Protein AF-A0A968MV66-F1 (afdb_monomer)

Foldseek 3Di:
DVQCVVVVFDWPDWDDDPPDIDTDGPPVCVVVSVVSVCVVPD

pLDDT: mean 85.66, std 12.58, range [44.59, 95.62]

Structure (mmCIF, N/CA/C/O backbone):
data_AF-A0A968MV66-F1
#
_entry.id   AF-A0A968MV66-F1
#
loop_
_atom_site.group_PDB
_atom_site.id
_atom_site.type_symbol
_atom_site.label_atom_id
_atom_site.label_alt_id
_atom_site.label_comp_id
_atom_site.label_asym_id
_atom_site.label_entity_id
_atom_site.label_seq_id
_atom_site.pdbx_PDB_ins_code
_atom_site.Cartn_x
_atom_site.Cartn_y
_atom_site.Cartn_z
_atom_site.occupancy
_atom_site.B_iso_or_equiv
_atom_site.auth_seq_id
_atom_site.auth_comp_id
_atom_site.auth_asym_id
_atom_site.auth_atom_id
_atom_site.pdbx_PDB_model_num
ATOM 1 N N . PHE A 1 1 ? 1.865 6.522 1.605 1.00 64.44 1 PHE A N 1
ATOM 2 C CA . PHE A 1 1 ? 2.208 5.304 2.379 1.00 64.44 1 PHE A CA 1
ATOM 3 C C . PHE A 1 1 ? 1.672 5.300 3.802 1.00 64.44 1 PHE A C 1
ATOM 5 O O . PHE A 1 1 ? 0.873 4.42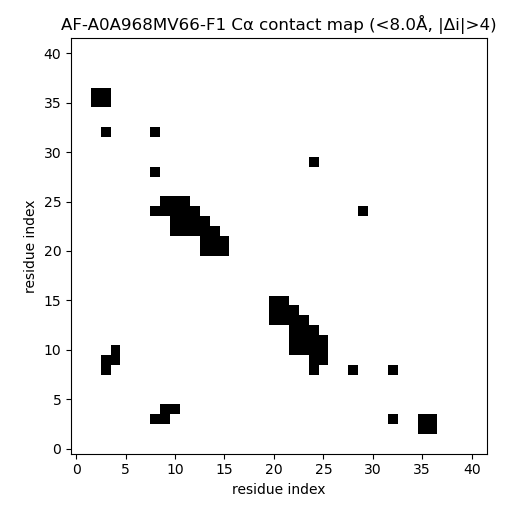3 4.095 1.00 64.44 1 PHE A O 1
ATOM 12 N N . LYS A 1 2 ? 2.058 6.248 4.678 1.00 68.06 2 LYS A N 1
ATOM 13 C CA . LYS A 1 2 ? 1.613 6.243 6.090 1.00 68.06 2 LYS A CA 1
ATOM 14 C C . LYS A 1 2 ? 0.088 6.188 6.248 1.00 68.06 2 LYS A C 1
ATOM 16 O O . LYS A 1 2 ? -0.396 5.394 7.036 1.00 68.06 2 LYS A O 1
ATOM 21 N N . GLN A 1 3 ? -0.653 6.938 5.435 1.00 74.00 3 GLN A N 1
ATOM 22 C CA . GLN A 1 3 ? -2.121 6.952 5.481 1.00 74.00 3 GLN A CA 1
ATOM 23 C C . GLN A 1 3 ? -2.758 5.611 5.083 1.00 74.00 3 GLN A C 1
ATOM 25 O O . GLN A 1 3 ? -3.659 5.152 5.764 1.00 74.00 3 GLN A O 1
ATOM 30 N N . ILE A 1 4 ? -2.249 4.932 4.047 1.00 82.31 4 ILE A N 1
ATOM 31 C CA . ILE A 1 4 ? -2.757 3.609 3.629 1.00 82.31 4 ILE A CA 1
ATOM 32 C C . ILE A 1 4 ? -2.533 2.568 4.740 1.00 82.31 4 ILE A C 1
ATOM 34 O O . ILE A 1 4 ? -3.437 1.807 5.074 1.00 82.31 4 ILE A O 1
ATOM 38 N N . ALA A 1 5 ? -1.346 2.576 5.357 1.00 78.44 5 ALA A N 1
ATOM 39 C CA . ALA A 1 5 ? -1.019 1.659 6.447 1.00 78.44 5 ALA A CA 1
ATOM 40 C C . ALA A 1 5 ? -1.826 1.943 7.729 1.00 78.44 5 ALA A C 1
ATOM 42 O O . ALA A 1 5 ? -2.231 1.008 8.414 1.00 78.44 5 ALA A O 1
ATOM 43 N N . TRP A 1 6 ? -2.092 3.215 8.049 1.00 79.94 6 TRP A N 1
ATOM 44 C CA . TRP A 1 6 ? -2.921 3.610 9.198 1.00 79.94 6 TRP A CA 1
ATOM 45 C C . TRP A 1 6 ? -4.392 3.229 9.048 1.00 79.94 6 TRP A C 1
ATOM 47 O O . TRP A 1 6 ? -5.063 2.983 10.043 1.00 79.94 6 TRP A O 1
ATOM 57 N N . GLU A 1 7 ? -4.861 3.087 7.814 1.00 82.88 7 GLU A N 1
ATOM 58 C CA . GLU A 1 7 ? -6.194 2.575 7.500 1.00 82.88 7 GLU A CA 1
ATOM 59 C C . GLU A 1 7 ? -6.256 1.034 7.507 1.00 82.88 7 GLU A C 1
ATOM 61 O O . GLU A 1 7 ? -7.316 0.443 7.292 1.00 82.88 7 GLU A O 1
ATOM 66 N N . GLY A 1 8 ? -5.136 0.358 7.786 1.00 86.25 8 GLY A N 1
ATOM 67 C CA . GLY A 1 8 ? -5.060 -1.102 7.831 1.00 86.25 8 GLY A CA 1
ATOM 68 C C . GLY A 1 8 ? -5.101 -1.766 6.454 1.00 86.25 8 GLY A C 1
ATOM 69 O O . GLY A 1 8 ? -5.414 -2.950 6.365 1.00 86.25 8 GLY A O 1
ATOM 70 N N . ILE A 1 9 ? -4.799 -1.026 5.383 1.00 90.94 9 ILE A N 1
ATOM 71 C CA . ILE A 1 9 ? -4.709 -1.577 4.028 1.00 90.94 9 ILE A CA 1
ATOM 72 C C . ILE A 1 9 ? -3.304 -2.153 3.820 1.00 90.94 9 ILE A C 1
ATOM 74 O O . ILE A 1 9 ? -2.299 -1.442 3.915 1.00 90.94 9 ILE A O 1
ATOM 78 N N . SER A 1 10 ? -3.230 -3.453 3.532 1.00 90.38 10 SER A N 1
ATOM 79 C CA . SER A 1 10 ? -1.966 -4.147 3.283 1.00 90.38 10 SER A CA 1
ATOM 80 C C . SER A 1 10 ? -1.466 -3.910 1.861 1.00 90.38 10 SER A C 1
ATOM 82 O O . SER A 1 10 ? -2.179 -4.163 0.893 1.00 90.38 10 SER A O 1
ATOM 84 N N . ILE A 1 11 ? -0.207 -3.486 1.746 1.00 91.31 11 ILE A 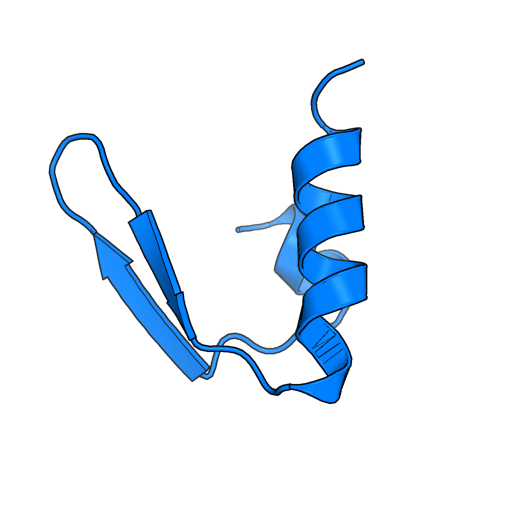N 1
ATOM 85 C CA . ILE A 1 11 ? 0.503 -3.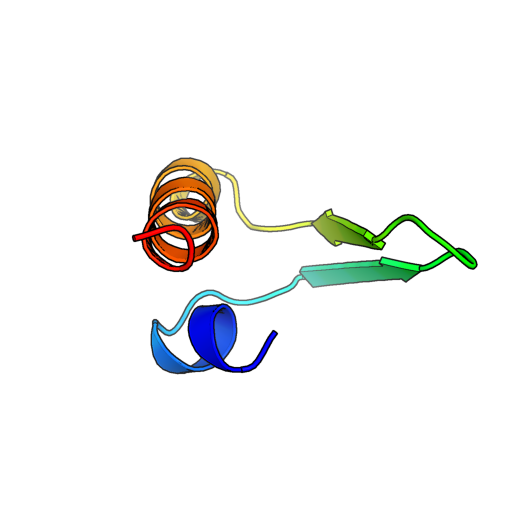388 0.469 1.00 91.31 11 ILE A CA 1
ATOM 86 C C . ILE A 1 11 ? 1.207 -4.716 0.212 1.00 91.31 11 ILE A C 1
ATOM 88 O O . ILE A 1 11 ? 2.005 -5.151 1.040 1.00 91.31 11 ILE A O 1
ATOM 92 N N . LEU A 1 12 ? 0.895 -5.347 -0.919 1.00 93.25 12 LEU A N 1
ATOM 93 C CA . LEU A 1 12 ? 1.528 -6.595 -1.339 1.00 93.25 12 LEU A CA 1
ATOM 94 C C . LEU A 1 12 ? 2.876 -6.305 -1.997 1.00 93.25 12 LEU A C 1
ATOM 96 O O . LEU A 1 12 ? 3.881 -6.914 -1.643 1.00 93.25 12 LEU A O 1
ATOM 100 N N . GLU A 1 13 ? 2.902 -5.326 -2.902 1.00 94.00 13 GLU A N 1
ATOM 101 C CA . GLU A 1 13 ? 4.108 -4.915 -3.621 1.00 94.00 13 GLU A CA 1
ATOM 102 C C . GLU A 1 13 ? 4.111 -3.405 -3.875 1.00 94.00 13 GLU A C 1
ATOM 104 O O . GLU A 1 13 ? 3.057 -2.769 -3.955 1.00 94.00 13 GLU A O 1
ATOM 109 N N . ALA A 1 14 ? 5.305 -2.831 -4.022 1.00 92.38 14 ALA A N 1
ATOM 110 C CA . ALA A 1 14 ? 5.495 -1.438 -4.399 1.00 92.38 14 ALA A CA 1
ATOM 111 C C . ALA A 1 14 ? 6.675 -1.300 -5.367 1.00 92.38 14 ALA A C 1
ATOM 113 O O . ALA A 1 14 ? 7.748 -1.855 -5.133 1.00 92.38 14 ALA A O 1
ATOM 114 N N . VAL A 1 15 ? 6.481 -0.519 -6.428 1.00 94.38 15 VAL A N 1
ATOM 115 C CA . VAL A 1 15 ? 7.492 -0.202 -7.442 1.00 94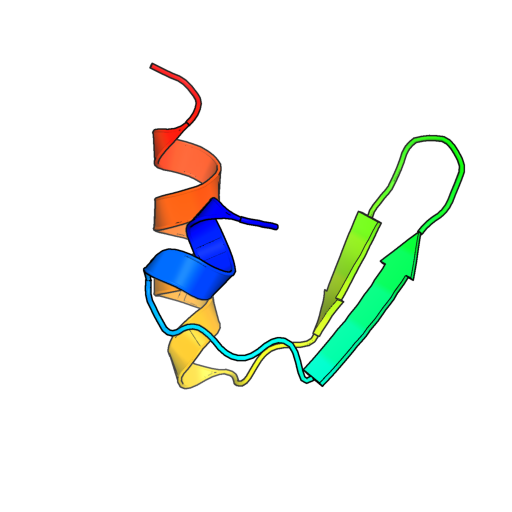.38 15 VAL A CA 1
ATOM 116 C C . VAL A 1 15 ? 7.536 1.310 -7.618 1.00 94.38 15 VAL A C 1
ATOM 118 O O . VAL A 1 15 ? 6.508 1.929 -7.884 1.00 94.38 15 VAL A O 1
ATOM 121 N N . SER A 1 16 ? 8.715 1.916 -7.478 1.00 94.56 16 SER A N 1
ATOM 122 C CA . SER A 1 16 ? 8.895 3.367 -7.595 1.00 94.56 16 SER A CA 1
ATOM 123 C C . SER A 1 16 ? 9.901 3.734 -8.678 1.00 94.56 16 SER A C 1
ATOM 125 O O . SER A 1 16 ? 10.995 3.172 -8.730 1.00 94.56 16 SER A O 1
ATOM 127 N N . THR A 1 17 ? 9.559 4.739 -9.473 1.00 95.06 17 THR A N 1
ATOM 128 C CA . THR A 1 17 ? 10.484 5.490 -10.327 1.00 95.06 17 THR A CA 1
ATOM 129 C C . THR A 1 17 ? 10.669 6.899 -9.748 1.00 95.06 17 THR A C 1
ATOM 131 O O . THR A 1 17 ? 10.193 7.196 -8.653 1.00 95.06 17 THR A O 1
ATOM 134 N N . THR A 1 18 ? 11.365 7.790 -10.459 1.00 94.44 18 THR A N 1
ATOM 135 C CA . THR A 1 18 ? 11.614 9.168 -9.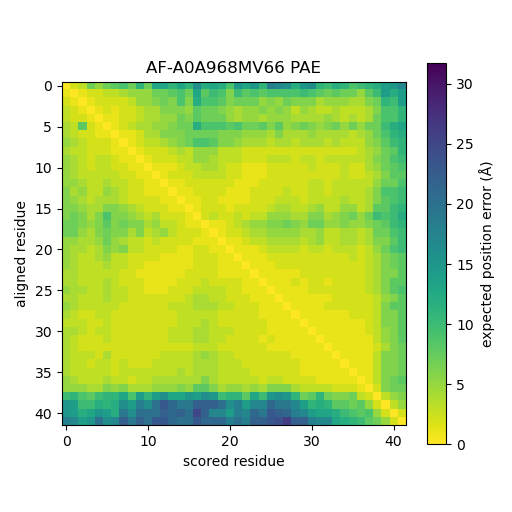999 1.00 94.44 18 THR A CA 1
ATOM 136 C C . THR A 1 18 ? 10.330 9.955 -9.718 1.00 94.44 18 THR A C 1
ATOM 138 O O . THR A 1 18 ? 10.307 10.74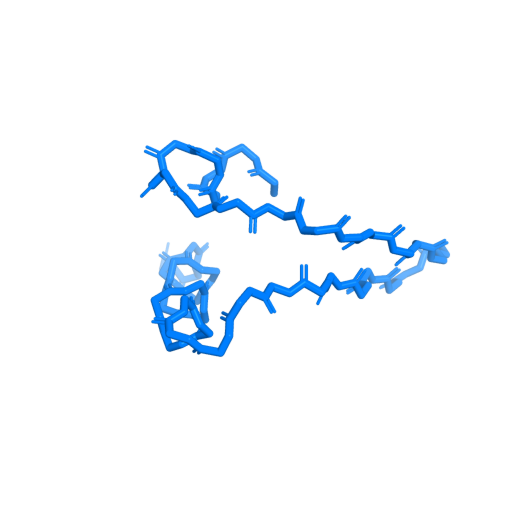4 -8.779 1.00 94.44 18 THR A O 1
ATOM 141 N N . ASN A 1 19 ? 9.272 9.748 -10.509 1.00 91.81 19 ASN A N 1
ATOM 142 C CA . ASN A 1 19 ? 8.036 10.539 -10.425 1.00 91.81 19 ASN A CA 1
ATOM 143 C C . ASN A 1 19 ? 6.768 9.693 -10.283 1.00 91.81 19 ASN A C 1
ATOM 145 O O . ASN A 1 19 ? 5.680 10.248 -10.153 1.00 91.81 19 ASN A O 1
ATOM 149 N N . GLU A 1 20 ? 6.884 8.369 -10.318 1.00 91.94 20 GLU A N 1
ATOM 150 C CA . GLU A 1 20 ? 5.734 7.476 -10.267 1.00 91.94 20 GLU A CA 1
ATOM 151 C C . GLU A 1 20 ? 5.925 6.419 -9.191 1.00 91.94 20 GLU A C 1
ATOM 153 O O . GLU A 1 20 ? 7.024 5.917 -8.948 1.00 91.94 20 GLU A O 1
ATOM 158 N N . LEU A 1 21 ? 4.811 6.060 -8.566 1.00 89.88 21 LEU A N 1
ATOM 159 C CA . LEU A 1 21 ? 4.727 4.979 -7.608 1.00 89.88 21 LEU A CA 1
ATOM 160 C C . LEU A 1 21 ? 3.550 4.086 -7.990 1.00 89.88 21 LEU A C 1
ATOM 162 O O . LEU A 1 21 ? 2.412 4.545 -8.033 1.00 89.88 21 LEU A O 1
ATOM 166 N N . SER A 1 22 ? 3.832 2.805 -8.198 1.00 93.44 22 SER A N 1
ATOM 167 C CA . SER A 1 22 ? 2.831 1.756 -8.376 1.00 93.44 22 SER A CA 1
ATOM 168 C C . SER A 1 22 ? 2.789 0.867 -7.137 1.00 93.44 22 SER A C 1
ATOM 170 O O . SER A 1 22 ? 3.836 0.485 -6.616 1.00 93.44 22 SER A O 1
ATOM 172 N N . ILE A 1 23 ? 1.588 0.537 -6.661 1.00 92.38 23 ILE A N 1
ATOM 173 C CA . ILE A 1 23 ? 1.372 -0.375 -5.531 1.00 92.38 23 ILE A CA 1
ATOM 174 C C . ILE A 1 23 ? 0.365 -1.460 -5.914 1.00 92.38 23 ILE A C 1
ATOM 176 O O . ILE A 1 23 ? -0.628 -1.175 -6.579 1.00 92.38 23 ILE A O 1
ATOM 180 N N . ILE A 1 24 ? 0.619 -2.691 -5.475 1.00 94.31 24 ILE A N 1
ATOM 181 C CA . ILE A 1 24 ? -0.284 -3.835 -5.634 1.00 94.31 24 ILE A CA 1
ATOM 182 C C . ILE A 1 24 ? -0.985 -4.081 -4.296 1.00 94.31 24 ILE A C 1
ATOM 184 O O . ILE A 1 24 ? -0.336 -4.144 -3.248 1.00 94.31 24 ILE A O 1
ATOM 188 N N . LEU A 1 25 ? -2.308 -4.228 -4.335 1.00 93.94 25 LEU A N 1
ATOM 189 C CA . LEU A 1 25 ? -3.184 -4.437 -3.178 1.00 93.94 25 LEU A CA 1
ATOM 190 C C . LEU A 1 25 ? -4.095 -5.648 -3.426 1.00 93.94 25 LEU A C 1
ATOM 192 O O . LEU A 1 25 ? -4.199 -6.128 -4.554 1.00 93.94 25 LEU A O 1
ATOM 196 N N . ASN A 1 26 ? -4.794 -6.116 -2.388 1.00 95.06 26 ASN A N 1
ATOM 197 C CA . ASN A 1 26 ? -5.924 -7.019 -2.609 1.00 95.06 26 ASN A CA 1
ATOM 198 C C . ASN A 1 26 ? -7.078 -6.255 -3.270 1.00 95.06 26 ASN A C 1
ATOM 200 O O . ASN A 1 26 ? -7.345 -5.112 -2.906 1.00 95.06 26 ASN A O 1
ATOM 204 N N . ASP A 1 27 ? -7.806 -6.920 -4.166 1.00 95.62 27 ASP A N 1
ATOM 205 C CA . ASP A 1 27 ? -8.936 -6.345 -4.914 1.00 95.62 27 ASP A CA 1
ATOM 206 C C . ASP A 1 27 ? -9.973 -5.666 -4.000 1.00 95.62 27 ASP A C 1
ATOM 208 O O . ASP A 1 27 ? -10.340 -4.510 -4.196 1.00 95.62 27 ASP A O 1
ATOM 212 N N . LYS A 1 28 ? -10.319 -6.331 -2.891 1.00 94.94 28 LYS A N 1
ATOM 213 C CA . LYS A 1 28 ? -11.236 -5.811 -1.860 1.00 94.94 28 LYS A CA 1
ATOM 214 C C . LYS A 1 28 ? -10.815 -4.469 -1.240 1.00 94.94 28 LYS A C 1
ATOM 216 O O . LYS A 1 28 ? -11.648 -3.786 -0.654 1.00 94.94 28 LYS A O 1
ATOM 221 N N . ASP A 1 29 ? -9.528 -4.128 -1.303 1.00 94.06 29 ASP A N 1
ATOM 222 C CA . ASP A 1 29 ? -8.957 -2.944 -0.661 1.00 94.06 29 ASP A CA 1
ATOM 223 C C . ASP A 1 29 ? -8.766 -1.781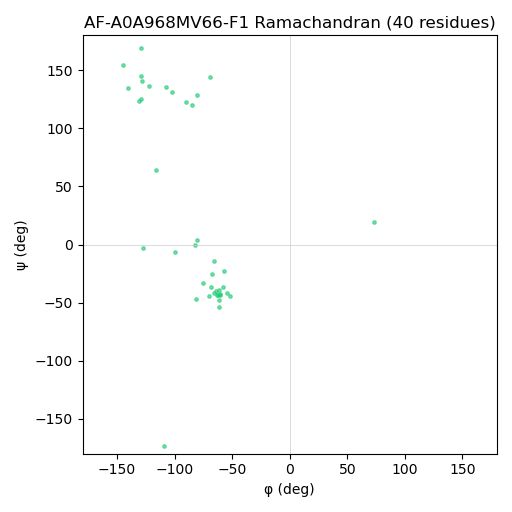 -1.654 1.00 94.06 29 ASP A C 1
ATOM 225 O O . ASP A 1 29 ? -8.432 -0.672 -1.233 1.00 94.06 29 ASP A O 1
ATOM 229 N N . VAL A 1 30 ? -9.002 -2.002 -2.957 1.00 92.56 30 VAL A N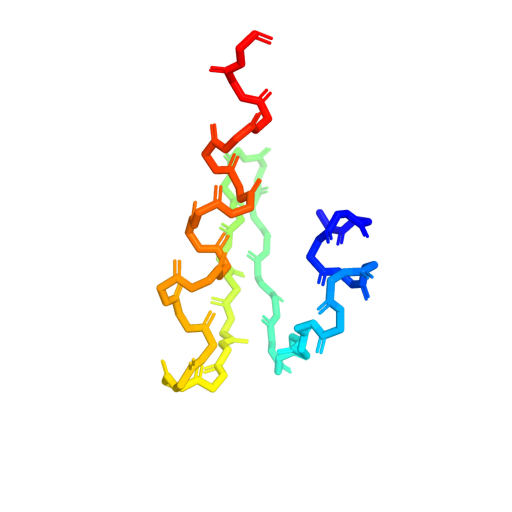 1
ATOM 230 C CA . VAL A 1 30 ? -8.748 -1.027 -4.034 1.00 92.56 30 VAL A CA 1
ATOM 231 C C . VAL A 1 30 ? -9.578 0.242 -3.852 1.00 92.56 30 VAL A C 1
ATOM 233 O O . VAL A 1 30 ? -9.015 1.335 -3.768 1.00 92.56 30 VAL A O 1
ATOM 236 N N . ASP A 1 31 ? -10.898 0.116 -3.716 1.00 92.69 31 ASP A N 1
ATOM 237 C CA . ASP A 1 31 ? -11.803 1.270 -3.608 1.00 92.69 31 ASP A CA 1
ATOM 238 C C . ASP A 1 31 ? -11.503 2.131 -2.374 1.00 92.69 31 ASP A C 1
ATOM 240 O O . ASP A 1 31 ? -11.513 3.370 -2.416 1.00 92.69 31 ASP A O 1
ATOM 244 N N . ARG A 1 32 ? -11.175 1.475 -1.257 1.00 91.12 32 ARG A N 1
ATOM 245 C CA . ARG A 1 32 ? -10.815 2.154 -0.011 1.00 91.12 32 ARG A CA 1
ATOM 246 C C . ARG A 1 32 ? -9.462 2.847 -0.133 1.00 91.12 32 ARG A C 1
ATOM 248 O O . ARG A 1 32 ? -9.342 4.003 0.266 1.00 91.12 32 ARG A O 1
ATOM 255 N N . ALA A 1 33 ? -8.463 2.184 -0.713 1.00 91.25 33 ALA A N 1
ATOM 256 C CA . ALA A 1 33 ? -7.147 2.771 -0.936 1.00 91.25 33 ALA A CA 1
ATOM 257 C C . ALA A 1 33 ? -7.221 4.011 -1.833 1.00 91.25 33 ALA A C 1
ATOM 259 O O . ALA A 1 33 ? -6.616 5.034 -1.508 1.00 91.25 33 ALA A O 1
ATOM 260 N N . PHE A 1 34 ? -8.016 3.961 -2.907 1.00 89.69 34 PHE A N 1
ATOM 261 C CA . PHE A 1 34 ? -8.275 5.120 -3.760 1.00 89.69 34 PHE A CA 1
ATOM 262 C C . PHE A 1 34 ? -8.926 6.266 -2.992 1.00 89.69 34 PHE A C 1
ATOM 264 O O . PHE A 1 34 ? -8.510 7.417 -3.135 1.00 89.69 34 PHE A O 1
ATOM 271 N N . SER A 1 35 ? -9.912 5.959 -2.150 1.00 90.19 35 SER A N 1
ATOM 272 C CA . SER A 1 35 ? -10.602 6.962 -1.339 1.00 90.19 35 SER A CA 1
ATOM 273 C C . SER A 1 35 ? -9.639 7.664 -0.378 1.00 90.19 35 SER A C 1
ATOM 275 O O . SER A 1 35 ? -9.577 8.889 -0.378 1.00 90.19 35 SER A O 1
ATOM 277 N N . VAL A 1 36 ? -8.816 6.906 0.354 1.00 88.19 36 VAL A N 1
ATOM 278 C CA . VAL A 1 36 ? -7.808 7.421 1.304 1.00 88.19 36 VAL A CA 1
ATOM 279 C C . VAL A 1 36 ? -6.747 8.27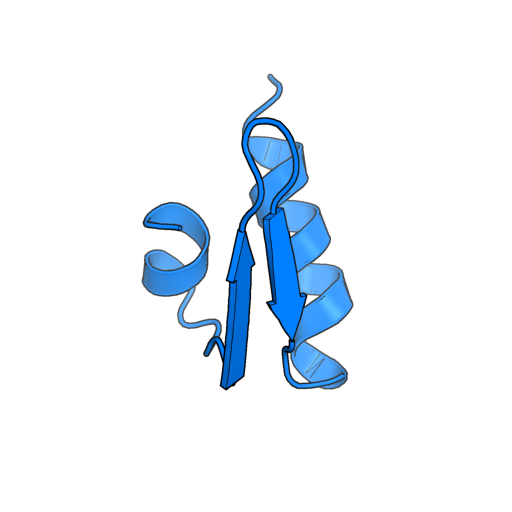5 0.606 1.00 88.19 36 VAL A C 1
ATOM 281 O O . VAL A 1 36 ? -6.381 9.348 1.090 1.00 88.19 36 VAL A O 1
ATOM 284 N N . LEU A 1 37 ? -6.263 7.824 -0.555 1.00 86.19 37 LEU A N 1
ATOM 285 C CA . LEU A 1 37 ? -5.303 8.576 -1.362 1.00 86.19 37 LEU A CA 1
ATOM 286 C C . LEU A 1 37 ? -5.899 9.894 -1.872 1.00 86.19 37 LEU A C 1
ATOM 288 O O . LEU A 1 37 ? -5.229 10.924 -1.843 1.00 86.19 37 LEU A O 1
ATOM 292 N N . LYS A 1 38 ? -7.167 9.879 -2.293 1.00 84.38 38 LYS A N 1
ATOM 293 C CA . LYS A 1 38 ? -7.869 11.051 -2.826 1.00 84.38 38 LYS A CA 1
ATOM 294 C C . LYS A 1 38 ? -8.283 12.048 -1.738 1.00 84.38 38 LYS A C 1
ATOM 296 O O . LYS A 1 38 ? -8.251 13.249 -1.982 1.00 84.38 38 LYS A O 1
ATOM 301 N N . GLN A 1 39 ? -8.613 11.580 -0.533 1.00 66.31 39 GLN A N 1
ATOM 302 C CA . GLN A 1 39 ? -9.002 12.423 0.611 1.00 66.31 39 GLN A CA 1
ATOM 303 C C . GLN A 1 39 ? -7.872 13.326 1.124 1.00 66.31 39 GLN A C 1
ATOM 305 O O . GLN A 1 39 ? -8.130 14.271 1.860 1.00 66.31 39 GLN A O 1
ATOM 310 N N . SER A 1 40 ? -6.630 13.059 0.716 1.00 54.19 40 SER A N 1
ATOM 311 C CA . SER A 1 40 ? -5.465 13.896 1.029 1.00 54.19 40 SER A CA 1
ATOM 312 C C . SER A 1 40 ? -5.337 15.133 0.127 1.00 54.19 40 SER A C 1
ATOM 314 O O . SER A 1 40 ? -4.357 15.865 0.239 1.00 54.19 40 SER A O 1
ATOM 316 N N . TYR A 1 41 ? -6.305 15.354 -0.769 1.00 52.06 41 TYR A N 1
ATOM 317 C CA . TYR A 1 41 ? -6.424 16.526 -1.634 1.00 52.06 41 TYR A CA 1
ATOM 318 C C . TYR A 1 41 ? -7.708 17.296 -1.281 1.00 52.06 41 TYR A C 1
ATOM 320 O O . TYR A 1 41 ? -8.654 17.357 -2.067 1.00 52.06 41 TYR A O 1
ATOM 328 N N . VAL A 1 42 ? -7.764 17.820 -0.055 1.00 44.59 42 VAL A N 1
ATOM 329 C CA . VAL A 1 42 ? -8.681 18.895 0.358 1.00 44.59 42 VAL A CA 1
ATOM 330 C C . VAL A 1 42 ? -7.857 19.961 1.057 1.00 44.59 42 VAL A C 1
ATOM 332 O O . VAL A 1 42 ? -7.039 19.573 1.922 1.00 44.59 42 VAL A O 1
#

Solvent-accessible surface area (backbone atoms only — not comparable to full-atom values): 2778 Å² total; per-residue (Å²): 109,71,67,47,53,75,72,69,51,68,72,78,44,77,51,75,60,100,88,48,77,50,74,43,61,54,78,91,47,46,70,56,50,51,49,59,62,53,65,73,73,120

Radius of gyration: 10.4 Å; Cα contacts (8 Å, |Δi|>4): 35; chains: 1; bounding box: 23×26×20 Å

Mean predicted aligned error: 4.64 Å

Nearest PDB structures (foldseek):
  2re1-assembly1_B  TM=9.102E-01  e=4.723E-01  Neisseria meningitidis MC58
  1yj7-assembly1_C  TM=7.589E-01  e=1.298E+00  Escherichia coli
  2y9j-assembly1_Y  TM=7.346E-01  e=1.589E+00  Salmonella enterica subsp. enterica serovar Typhimurium
  7w5w-assembly1_D  TM=2.315E-01  e=7.001E+00  Escherichia coli K-12

Secondary structure (DSSP, 8-state):
-HHHHHTTPPEEEEEE-SS-EEEEE-GGGHHHHHHHHHTT--

Sequence (42 aa):
FKQIAWEGISILEAVSTTNELSIILNDKDVDRAFSVLKQSYV